Protein AF-A0ABD2PB82-F1 (afdb_monomer_lite)

Organism: NCBI:txid559131

Secondary structure (DSSP, 8-state):
---HHHHHHHHHHHHHTTPEE---S-SEEETTEEE-----EESSTTEEEEEE----SSSBPEEEEEE---GGG-TTT---S-S------HHHHHHHHHHS-----STT--HHHHHHHHHHHIIIIIHHHHHH----HHHH-----PPPPPTT--SGGGG--TTS--

pLDDT: mean 74.0, std 17.29, range [37.12, 95.38]

Sequence (166 aa):
MGSSHYCNKIKNLLNMFEIKQVVEDYTRCTDISSTLFDYVLINYDGITATVHSVRKITAQSVISVVVHGPEWFSPYNVKSKFTELKLLELNNLSRIVSGLKNKRGSEFMDVKFIKSTFGVIGNHLIKSSLEYGIFPDQLKTSIVVPIQKVANSKYSWEYKAHQYFA

Radius of gyration: 21.42 Å; chains: 1; bounding box: 55×44×44 Å

Foldseek 3Di:
DPPCPVVVVVVVVCVVLQKDWADPAFFFDDPVDTHNDDTDIDNDPQKHKDWDPDDDPHRGTDIDIDRDDDPCPDVVNPCPPCVDPDPCDLVNVLVVLVPDDFDPDPPPDTSVVCNVCCVVCVVPAVCCCVVVVDHDPVVVDDPPDDQDDDPPDDDPVVSDDPPDDD

Structure (mmCIF, N/CA/C/O backbone):
data_AF-A0ABD2PB82-F1
#
_entry.id   AF-A0ABD2PB82-F1
#
loop_
_atom_site.group_PDB
_atom_site.id
_atom_site.type_symbol
_atom_site.label_atom_id
_atom_site.label_alt_id
_atom_site.label_comp_id
_atom_site.label_asym_id
_atom_site.label_entity_id
_atom_site.label_seq_id
_atom_site.pdbx_PDB_ins_code
_atom_site.Cartn_x
_atom_site.Cartn_y
_atom_site.Cartn_z
_atom_site.occupancy
_atom_site.B_iso_or_equiv
_atom_site.auth_seq_id
_atom_site.auth_comp_id
_atom_site.auth_asym_id
_atom_site.auth_atom_id
_atom_site.pdbx_PDB_model_num
ATOM 1 N N . MET A 1 1 ? 25.490 -6.295 3.194 1.00 41.62 1 MET A N 1
ATOM 2 C CA . MET A 1 1 ? 24.210 -6.676 3.838 1.00 41.62 1 MET A CA 1
ATOM 3 C C . MET A 1 1 ? 23.747 -5.538 4.745 1.00 41.62 1 MET A C 1
ATOM 5 O O . MET A 1 1 ? 24.252 -5.412 5.846 1.00 41.62 1 MET A O 1
ATOM 9 N N . GLY A 1 2 ? 22.873 -4.645 4.274 1.00 51.06 2 GLY A N 1
ATOM 10 C CA . GLY A 1 2 ? 22.512 -3.414 5.007 1.00 51.06 2 GLY A CA 1
ATOM 11 C C . GLY A 1 2 ? 21.063 -2.978 4.787 1.00 51.06 2 GLY A C 1
ATOM 12 O O . GLY A 1 2 ? 20.778 -1.785 4.706 1.00 51.06 2 GLY A O 1
ATOM 13 N N . SER A 1 3 ? 20.166 -3.942 4.585 1.00 54.28 3 SER A N 1
ATOM 14 C CA . SER A 1 3 ? 18.750 -3.715 4.271 1.00 54.28 3 SER A CA 1
ATOM 15 C C . SER A 1 3 ? 17.803 -4.030 5.432 1.00 54.28 3 SER A C 1
ATOM 17 O O . SER A 1 3 ? 16.609 -3.798 5.295 1.00 54.28 3 SER A O 1
ATOM 19 N N . SER A 1 4 ? 18.275 -4.516 6.587 1.00 66.56 4 SER A N 1
ATOM 20 C CA . SER A 1 4 ? 17.337 -5.064 7.575 1.00 66.56 4 SER A CA 1
ATOM 21 C C . SER A 1 4 ? 16.636 -4.015 8.441 1.00 66.56 4 SER A C 1
ATOM 23 O O . SER A 1 4 ? 15.486 -4.236 8.774 1.00 66.56 4 SER A O 1
ATOM 25 N N . HIS A 1 5 ? 17.222 -2.854 8.767 1.00 79.81 5 HIS A N 1
ATOM 26 C CA . HIS A 1 5 ? 16.601 -1.956 9.764 1.00 79.81 5 HIS A CA 1
ATOM 27 C C . HIS A 1 5 ? 15.220 -1.423 9.353 1.00 79.81 5 HIS A C 1
ATOM 29 O O . HIS A 1 5 ? 14.248 -1.581 10.088 1.00 79.81 5 HIS A O 1
ATOM 35 N N . TYR A 1 6 ? 15.106 -0.819 8.166 1.00 79.44 6 TYR A N 1
ATOM 36 C CA . TYR A 1 6 ? 13.827 -0.279 7.687 1.00 79.44 6 TYR A CA 1
ATOM 37 C C . TYR A 1 6 ? 12.857 -1.381 7.271 1.00 79.44 6 TYR A C 1
ATOM 39 O O . TYR A 1 6 ? 11.676 -1.299 7.599 1.00 79.44 6 TYR A O 1
ATOM 47 N N . CYS A 1 7 ? 13.347 -2.441 6.625 1.00 78.62 7 CYS A N 1
ATOM 48 C CA . CYS A 1 7 ? 12.517 -3.593 6.291 1.00 78.62 7 CYS A CA 1
ATOM 49 C C . CYS A 1 7 ? 11.953 -4.254 7.554 1.00 78.62 7 CYS A C 1
ATOM 51 O O . CYS A 1 7 ? 10.778 -4.593 7.577 1.00 78.62 7 CYS A O 1
ATOM 53 N N . ASN A 1 8 ? 12.742 -4.367 8.624 1.00 83.19 8 ASN A N 1
ATOM 54 C CA . ASN A 1 8 ? 12.286 -4.896 9.906 1.00 83.19 8 ASN A CA 1
ATOM 55 C C . ASN A 1 8 ? 11.294 -3.946 10.572 1.00 83.19 8 ASN A C 1
ATOM 57 O O . ASN A 1 8 ? 10.296 -4.411 11.100 1.00 83.19 8 ASN A O 1
ATOM 61 N N . LYS A 1 9 ? 11.497 -2.624 10.504 1.00 86.25 9 LYS A N 1
ATOM 62 C CA . LYS A 1 9 ? 10.499 -1.659 10.995 1.00 86.25 9 LYS A CA 1
ATOM 63 C C . LYS A 1 9 ? 9.164 -1.789 10.266 1.00 86.25 9 LYS A C 1
ATOM 65 O O . LYS A 1 9 ? 8.133 -1.820 10.925 1.00 86.25 9 LYS A O 1
ATOM 70 N N . ILE A 1 10 ? 9.184 -1.886 8.937 1.00 84.56 10 ILE A N 1
ATOM 71 C CA . ILE A 1 10 ? 7.968 -2.052 8.132 1.00 84.56 10 ILE A CA 1
ATOM 72 C C . ILE A 1 10 ? 7.321 -3.404 8.437 1.00 84.56 10 ILE A C 1
ATOM 74 O O . ILE A 1 10 ? 6.134 -3.437 8.727 1.00 84.56 10 ILE A O 1
ATOM 78 N N . LYS A 1 11 ? 8.088 -4.500 8.477 1.00 85.25 11 LYS A N 1
ATOM 79 C CA . LYS A 1 11 ? 7.580 -5.826 8.866 1.00 85.25 11 LYS A CA 1
ATOM 80 C C . LYS A 1 11 ? 6.955 -5.814 10.260 1.00 85.25 11 LYS A C 1
ATOM 82 O O . LYS A 1 11 ? 5.858 -6.321 10.434 1.00 85.25 11 LYS A O 1
ATOM 87 N N . ASN A 1 12 ? 7.610 -5.188 11.235 1.00 85.88 12 ASN A N 1
ATOM 88 C CA . ASN A 1 12 ? 7.090 -5.071 12.595 1.00 85.88 12 ASN A CA 1
ATOM 89 C C . ASN A 1 12 ? 5.804 -4.240 12.637 1.00 85.88 12 ASN A C 1
ATOM 91 O O . ASN A 1 12 ? 4.883 -4.600 13.359 1.00 85.88 12 ASN A O 1
ATOM 95 N N . LEU A 1 13 ? 5.726 -3.156 11.858 1.00 88.12 13 LEU A N 1
ATOM 96 C CA . LEU A 1 13 ? 4.518 -2.344 11.735 1.00 88.12 13 LEU A CA 1
ATOM 97 C C . LEU A 1 13 ? 3.369 -3.162 11.131 1.00 88.12 13 LEU A C 1
ATOM 99 O O . LEU A 1 13 ? 2.285 -3.184 11.699 1.00 88.12 13 LEU A O 1
ATOM 103 N N . LEU A 1 14 ? 3.619 -3.850 10.013 1.00 90.06 14 LEU A N 1
ATOM 104 C CA . LEU A 1 14 ? 2.633 -4.701 9.347 1.00 90.06 14 LEU A CA 1
ATOM 105 C C . LEU A 1 14 ? 2.134 -5.795 10.298 1.00 90.06 14 LEU A C 1
ATOM 107 O O . LEU A 1 14 ? 0.932 -5.917 10.497 1.00 90.06 14 LEU A O 1
ATOM 111 N N . ASN A 1 15 ? 3.046 -6.481 10.990 1.00 88.69 15 ASN A N 1
ATOM 112 C CA . ASN A 1 15 ? 2.706 -7.497 11.986 1.00 88.69 15 ASN A CA 1
ATOM 113 C C . ASN A 1 15 ? 1.879 -6.930 13.150 1.00 88.69 15 ASN A C 1
ATOM 115 O O . ASN A 1 15 ? 0.918 -7.559 13.574 1.00 88.69 15 ASN A O 1
ATOM 119 N N . MET A 1 16 ? 2.224 -5.741 13.656 1.00 90.44 16 MET A N 1
ATOM 120 C CA . MET A 1 16 ? 1.503 -5.093 14.761 1.00 90.44 16 MET A CA 1
ATOM 121 C C . MET A 1 16 ? 0.045 -4.763 14.406 1.00 90.44 16 MET A C 1
ATOM 123 O O . MET A 1 16 ? -0.795 -4.707 15.298 1.00 90.44 16 MET A O 1
ATOM 127 N N . PHE A 1 17 ? -0.252 -4.536 13.125 1.00 88.75 17 PHE A N 1
ATOM 128 C CA . PHE A 1 17 ? -1.606 -4.283 12.625 1.00 88.75 17 PHE A CA 1
ATOM 129 C C . PHE A 1 17 ? -2.250 -5.512 11.971 1.00 88.75 17 PHE A C 1
ATOM 131 O O . PHE A 1 17 ? -3.279 -5.368 11.314 1.00 88.75 17 PHE A O 1
ATOM 138 N N . GLU A 1 18 ? -1.634 -6.691 12.110 1.00 92.44 18 GLU A N 1
ATOM 139 C CA . GLU A 1 18 ? -2.073 -7.939 11.470 1.00 92.44 18 GLU A CA 1
ATOM 140 C C . GLU A 1 18 ? -2.220 -7.809 9.942 1.00 92.44 18 GLU A C 1
ATOM 142 O O . GLU A 1 18 ? -2.995 -8.517 9.302 1.00 92.44 18 GLU A O 1
ATOM 147 N N . ILE A 1 19 ? -1.446 -6.898 9.340 1.00 93.06 19 ILE A N 1
ATOM 148 C CA . ILE A 1 19 ? -1.415 -6.675 7.901 1.00 93.06 19 ILE A CA 1
ATOM 149 C C . ILE A 1 19 ? -0.463 -7.693 7.273 1.00 93.06 19 ILE A C 1
ATOM 151 O O . ILE A 1 19 ? 0.746 -7.676 7.504 1.00 93.06 19 ILE A O 1
ATOM 155 N N . LYS A 1 20 ? -1.010 -8.558 6.431 1.00 93.81 20 LYS A N 1
ATOM 156 C CA . LYS A 1 20 ? -0.311 -9.573 5.652 1.00 93.81 20 LYS A CA 1
ATOM 157 C C . LYS A 1 20 ? -0.128 -9.084 4.223 1.00 93.81 20 LYS A C 1
ATOM 159 O O . LYS A 1 20 ? -0.976 -8.390 3.667 1.00 93.81 20 LYS A O 1
ATOM 164 N N . GLN A 1 21 ? 0.987 -9.465 3.624 1.00 93.25 21 GLN A N 1
ATOM 165 C CA . GLN A 1 21 ? 1.225 -9.333 2.196 1.00 93.25 21 GLN A CA 1
ATOM 166 C C . GLN A 1 21 ? 0.853 -10.673 1.556 1.00 93.25 21 GLN A C 1
ATOM 168 O O . GLN A 1 21 ? 1.290 -11.698 2.066 1.00 93.25 21 GLN A O 1
ATOM 173 N N . VAL A 1 22 ? 0.023 -10.675 0.508 1.00 94.88 22 VAL A N 1
ATOM 174 C CA . VAL A 1 22 ? -0.503 -11.926 -0.091 1.00 94.88 22 VAL A CA 1
ATOM 175 C C . VAL A 1 22 ? -0.045 -12.209 -1.517 1.00 94.88 22 VAL A C 1
ATOM 177 O O . VAL A 1 22 ? -0.506 -13.164 -2.131 1.00 94.88 22 VAL A O 1
ATOM 180 N N . VAL A 1 23 ? 0.845 -11.386 -2.067 1.00 94.88 23 VAL A N 1
ATOM 181 C CA . VAL A 1 23 ? 1.385 -11.594 -3.415 1.00 94.88 23 VAL A CA 1
ATOM 182 C C . VAL A 1 23 ? 2.771 -12.206 -3.300 1.00 94.88 23 VAL A C 1
ATOM 184 O O . VAL A 1 23 ? 3.752 -11.501 -3.083 1.00 94.88 23 VAL A O 1
ATOM 187 N N . GLU A 1 24 ? 2.858 -13.518 -3.444 1.00 93.88 24 GLU A N 1
ATOM 188 C CA . GLU A 1 24 ? 4.127 -14.233 -3.267 1.00 93.88 24 GLU A CA 1
ATOM 189 C C . GLU A 1 24 ? 4.948 -14.319 -4.567 1.00 93.88 24 GLU A C 1
ATOM 191 O O . GLU A 1 24 ? 6.166 -14.489 -4.522 1.00 93.88 24 GLU A O 1
ATOM 196 N N . ASP A 1 25 ? 4.300 -14.115 -5.717 1.00 95.19 25 ASP A N 1
ATOM 197 C CA . ASP A 1 25 ? 4.913 -14.206 -7.044 1.00 95.19 25 ASP A CA 1
ATOM 198 C C . ASP A 1 25 ? 5.471 -12.873 -7.560 1.00 95.19 25 ASP A C 1
ATOM 200 O O . ASP A 1 25 ? 5.029 -11.783 -7.195 1.00 95.19 25 ASP A O 1
ATOM 204 N N . TYR A 1 26 ? 6.416 -12.948 -8.500 1.00 94.94 26 TYR A N 1
ATOM 205 C CA . TYR A 1 26 ? 6.976 -11.765 -9.147 1.00 94.94 26 TYR A CA 1
ATOM 206 C C . TYR A 1 26 ? 5.932 -11.004 -9.971 1.00 94.94 26 TYR A C 1
ATOM 208 O O . TYR A 1 26 ? 5.341 -11.518 -10.923 1.00 94.94 26 TYR A O 1
ATOM 216 N N . THR A 1 27 ? 5.757 -9.727 -9.646 1.00 93.50 27 THR A N 1
ATOM 217 C CA . THR A 1 27 ? 4.794 -8.852 -10.325 1.00 93.50 27 THR A CA 1
ATOM 218 C C . THR A 1 27 ? 5.431 -8.015 -11.421 1.00 93.50 27 THR A C 1
ATOM 220 O O . THR A 1 27 ? 4.722 -7.468 -12.260 1.00 93.50 27 THR A O 1
ATOM 223 N N . ARG A 1 28 ? 6.765 -7.932 -11.450 1.00 89.75 28 ARG A N 1
ATOM 224 C CA . ARG A 1 28 ? 7.516 -7.308 -12.532 1.00 89.75 28 ARG A CA 1
ATOM 225 C C . ARG A 1 28 ? 8.523 -8.289 -13.113 1.00 89.75 28 ARG A C 1
ATOM 227 O O . ARG A 1 28 ? 9.503 -8.624 -12.452 1.00 89.75 28 ARG A O 1
ATOM 234 N N . CYS A 1 29 ? 8.315 -8.689 -14.360 1.00 88.38 29 CYS A N 1
ATOM 235 C CA . CYS A 1 29 ? 9.176 -9.619 -15.078 1.00 88.38 29 CYS A CA 1
ATOM 236 C C . CYS A 1 29 ? 9.734 -8.953 -16.338 1.00 88.38 29 CYS A C 1
ATOM 238 O O . CYS A 1 29 ? 9.015 -8.330 -17.113 1.00 88.38 29 CYS A O 1
ATOM 240 N N . THR A 1 30 ? 11.040 -9.080 -16.519 1.00 86.88 30 THR A N 1
ATOM 241 C CA . THR A 1 30 ? 11.793 -8.707 -17.722 1.00 86.88 30 THR A CA 1
ATOM 242 C C . THR A 1 30 ? 12.452 -9.966 -18.273 1.00 86.88 30 THR A C 1
ATOM 244 O O . THR A 1 30 ? 12.496 -10.980 -17.579 1.00 86.88 30 THR A O 1
ATOM 247 N N . ASP A 1 31 ? 13.050 -9.886 -19.457 1.00 85.81 31 ASP A N 1
ATOM 248 C CA . ASP A 1 31 ? 13.719 -11.038 -20.078 1.00 85.81 31 ASP A CA 1
ATOM 249 C C . ASP A 1 31 ? 14.900 -11.586 -19.254 1.00 85.81 31 ASP A C 1
ATOM 251 O O . ASP A 1 31 ? 15.302 -12.732 -19.433 1.00 85.81 31 ASP A O 1
ATOM 255 N N . ILE A 1 32 ? 15.455 -10.782 -18.338 1.00 91.88 32 ILE A N 1
ATOM 256 C CA . ILE A 1 32 ? 16.661 -11.121 -17.562 1.00 91.88 32 ILE A CA 1
ATOM 257 C C . ILE A 1 32 ? 16.448 -11.140 -16.046 1.00 91.88 32 ILE A C 1
ATOM 259 O O . ILE A 1 32 ? 17.356 -11.500 -15.299 1.00 91.88 32 ILE A O 1
ATOM 263 N N . SER A 1 33 ? 15.294 -10.687 -15.558 1.00 92.81 33 SER A N 1
ATOM 264 C CA . SER A 1 33 ? 15.057 -10.555 -14.121 1.00 92.81 33 SER A CA 1
ATOM 265 C C . SER A 1 33 ? 13.579 -10.561 -13.774 1.00 92.81 33 SER A C 1
ATOM 267 O O . SER A 1 33 ? 12.726 -10.179 -14.578 1.00 92.81 33 SER A O 1
ATOM 269 N N . SER A 1 34 ? 13.276 -10.952 -12.543 1.00 91.06 34 SER A N 1
ATOM 270 C CA . SER A 1 34 ? 11.929 -10.908 -11.988 1.00 91.06 34 SER A CA 1
ATOM 271 C C . SER A 1 34 ? 11.992 -10.337 -10.575 1.00 91.06 34 SER A C 1
ATOM 273 O O . SER A 1 34 ? 12.887 -10.667 -9.800 1.00 91.06 34 SER A O 1
ATOM 275 N N . THR A 1 35 ? 11.092 -9.406 -10.266 1.00 92.62 35 THR A N 1
ATOM 276 C CA . THR A 1 35 ? 11.045 -8.690 -8.988 1.00 92.62 35 THR A CA 1
ATOM 277 C C . THR A 1 35 ? 9.604 -8.606 -8.497 1.00 92.62 35 THR A C 1
ATOM 279 O O . THR A 1 35 ? 8.688 -8.325 -9.269 1.00 92.62 35 THR A O 1
ATOM 282 N N . LEU A 1 36 ? 9.402 -8.810 -7.196 1.00 90.25 36 LEU A N 1
ATOM 283 C CA . LEU A 1 36 ? 8.145 -8.501 -6.520 1.00 90.25 36 LEU A CA 1
ATOM 284 C C . LEU A 1 36 ? 8.130 -6.999 -6.221 1.00 90.25 36 LEU A C 1
ATOM 286 O O . LEU A 1 36 ? 8.899 -6.524 -5.383 1.00 90.25 36 LEU A O 1
ATOM 290 N N . PHE A 1 37 ? 7.308 -6.251 -6.951 1.00 90.38 37 PHE A N 1
ATOM 291 C CA . PHE A 1 37 ? 7.249 -4.792 -6.834 1.00 90.38 37 PHE A CA 1
ATOM 292 C C . PHE A 1 37 ? 5.889 -4.301 -6.340 1.00 90.38 37 PHE A C 1
ATOM 294 O O . PHE A 1 37 ? 5.813 -3.316 -5.607 1.00 90.38 37 PHE A O 1
ATOM 301 N N . ASP A 1 38 ? 4.830 -5.012 -6.711 1.00 88.94 38 ASP A N 1
ATOM 302 C CA . ASP A 1 38 ? 3.456 -4.674 -6.389 1.00 88.94 38 ASP A CA 1
ATOM 303 C C . ASP A 1 38 ? 3.011 -5.510 -5.191 1.00 88.94 38 ASP A C 1
ATOM 305 O O . ASP A 1 38 ? 3.163 -6.732 -5.152 1.00 88.94 38 ASP A O 1
ATOM 309 N N . TYR A 1 39 ? 2.478 -4.831 -4.184 1.00 91.50 39 TYR A N 1
ATOM 310 C CA . TYR A 1 39 ? 2.084 -5.436 -2.923 1.00 91.50 39 TYR A CA 1
ATOM 311 C C . TYR A 1 39 ? 0.570 -5.363 -2.779 1.00 91.50 39 TYR A C 1
ATOM 313 O O . TYR A 1 39 ? -0.021 -4.300 -2.959 1.00 91.50 39 TYR A O 1
ATOM 321 N N . VAL A 1 40 ? -0.049 -6.472 -2.381 1.00 92.56 40 VAL A N 1
ATOM 322 C CA . VAL A 1 40 ? -1.421 -6.470 -1.865 1.00 92.56 40 VAL A CA 1
ATOM 323 C C . VAL A 1 40 ? -1.326 -6.711 -0.369 1.00 92.56 40 VAL A C 1
ATOM 325 O O . VAL A 1 40 ? -0.863 -7.766 0.065 1.00 92.56 40 VAL A O 1
ATOM 328 N N . LEU A 1 41 ? -1.701 -5.690 0.398 1.00 94.69 41 LEU A N 1
ATOM 329 C CA . LEU A 1 41 ? -1.679 -5.693 1.854 1.00 94.69 41 LEU A CA 1
ATOM 330 C C . LEU A 1 41 ? -3.105 -5.858 2.374 1.00 94.69 41 LEU A C 1
ATOM 332 O O . LEU A 1 41 ? -3.992 -5.099 1.989 1.00 94.69 41 LEU A O 1
ATOM 336 N N . ILE A 1 42 ? -3.317 -6.834 3.247 1.00 92.88 42 ILE A N 1
ATOM 337 C CA . ILE A 1 42 ? -4.631 -7.191 3.782 1.00 92.88 42 ILE A CA 1
ATOM 338 C C . ILE A 1 42 ? -4.548 -7.379 5.287 1.00 92.88 42 ILE A C 1
ATOM 340 O O . ILE A 1 42 ? -3.534 -7.831 5.789 1.00 92.88 42 ILE A O 1
ATOM 344 N N . ASN A 1 43 ? -5.618 -7.098 6.010 1.00 90.88 43 ASN A N 1
ATOM 345 C CA . ASN A 1 43 ? -5.744 -7.400 7.439 1.00 90.88 43 ASN A CA 1
ATOM 346 C C . ASN A 1 43 ? -6.969 -8.284 7.718 1.00 90.88 43 ASN A C 1
ATOM 348 O O . ASN A 1 43 ? -7.582 -8.198 8.777 1.00 90.88 43 ASN A O 1
ATOM 352 N N . TYR A 1 44 ? -7.364 -9.081 6.727 1.00 86.94 44 TYR A N 1
ATOM 353 C CA . TYR A 1 44 ? -8.538 -9.940 6.773 1.00 86.94 44 TYR A CA 1
ATOM 354 C C . TYR A 1 44 ? -8.186 -11.306 6.192 1.00 86.94 44 TYR A C 1
ATOM 356 O O . TYR A 1 44 ? -7.548 -11.389 5.143 1.00 86.94 44 TYR A O 1
ATOM 364 N N . ASP A 1 45 ? -8.588 -12.369 6.879 1.00 86.56 45 ASP A N 1
ATOM 365 C CA . ASP A 1 45 ? -8.373 -13.736 6.412 1.00 86.56 45 ASP A CA 1
ATOM 366 C C . ASP A 1 45 ? -9.330 -14.095 5.269 1.00 86.56 45 ASP A C 1
ATOM 368 O O . ASP A 1 45 ? -10.366 -13.470 5.083 1.00 86.56 45 ASP A O 1
ATOM 372 N N . GLY A 1 46 ? -8.978 -15.101 4.468 1.00 86.50 46 GLY A N 1
ATOM 373 C CA . GLY A 1 46 ? -9.798 -15.513 3.326 1.00 86.50 46 GLY A CA 1
ATOM 374 C C . GLY A 1 46 ? -9.568 -14.690 2.057 1.00 86.50 46 GLY A C 1
ATOM 375 O O . GLY A 1 46 ? -10.212 -14.945 1.052 1.00 86.50 46 GLY A O 1
ATOM 376 N N . ILE A 1 47 ? -8.624 -13.750 2.026 1.00 89.06 47 ILE A N 1
ATOM 377 C CA . ILE A 1 47 ? -8.218 -13.111 0.766 1.00 89.06 47 ILE A CA 1
ATOM 378 C C . ILE A 1 47 ? -7.052 -13.886 0.155 1.00 89.06 47 ILE A C 1
ATOM 380 O O . ILE A 1 47 ? -6.055 -14.163 0.815 1.00 89.06 47 ILE A O 1
ATOM 384 N N . THR A 1 48 ? -7.171 -14.196 -1.131 1.00 91.88 48 THR A N 1
ATOM 385 C CA . THR A 1 48 ? -6.109 -14.794 -1.946 1.00 91.88 48 THR A CA 1
ATOM 386 C C . THR A 1 48 ? -5.765 -13.853 -3.089 1.00 91.88 48 THR A C 1
ATOM 388 O O . THR A 1 48 ? -6.651 -13.198 -3.640 1.00 91.88 48 THR A O 1
ATOM 391 N N . ALA A 1 49 ? -4.487 -13.763 -3.444 1.00 94.44 49 ALA A N 1
ATOM 392 C CA . ALA A 1 49 ? -4.046 -13.029 -4.619 1.00 94.44 49 ALA A CA 1
ATOM 393 C C . ALA A 1 49 ? -3.357 -13.985 -5.594 1.00 94.44 49 ALA A C 1
ATOM 395 O O . ALA A 1 49 ? -2.645 -14.899 -5.188 1.00 94.44 49 ALA A O 1
ATOM 396 N N . THR A 1 50 ? -3.579 -13.780 -6.886 1.00 95.38 50 THR A N 1
ATOM 397 C CA . THR A 1 50 ? -2.979 -14.580 -7.953 1.00 95.38 50 THR A CA 1
ATOM 398 C C . THR A 1 50 ? -2.351 -13.657 -8.977 1.00 95.38 50 THR A C 1
ATOM 400 O O . THR A 1 50 ? -2.990 -12.721 -9.462 1.00 95.38 50 THR A O 1
ATOM 403 N N . VAL A 1 51 ? -1.092 -13.924 -9.313 1.00 95.00 51 VAL A N 1
ATOM 404 C CA . VAL A 1 51 ? -0.362 -13.173 -10.329 1.00 95.00 51 VAL A CA 1
ATOM 405 C C . VAL A 1 51 ? -0.512 -13.878 -11.671 1.00 95.00 51 VAL A C 1
ATOM 407 O O . VAL A 1 51 ? -0.138 -15.033 -11.842 1.00 95.00 51 VAL A O 1
ATOM 410 N N . HIS A 1 52 ? -1.069 -13.173 -12.649 1.00 91.81 52 HIS A N 1
ATOM 411 C CA . HIS A 1 52 ? -1.307 -13.693 -13.986 1.00 91.81 52 HIS A CA 1
ATOM 412 C C . HIS A 1 52 ? -0.187 -13.283 -14.939 1.00 91.81 52 HIS A C 1
ATOM 414 O O . HIS A 1 52 ? -0.037 -12.107 -15.299 1.00 91.81 52 HIS A O 1
ATOM 420 N N . SER A 1 53 ? 0.540 -14.292 -15.409 1.00 81.06 53 SER A N 1
ATOM 421 C CA . SER A 1 53 ? 1.541 -14.229 -16.471 1.00 81.06 53 SER A CA 1
ATOM 422 C C . SER A 1 53 ? 0.881 -14.302 -17.854 1.00 81.06 53 SER A C 1
ATOM 424 O O . SER A 1 53 ? 1.104 -15.214 -18.645 1.00 81.06 53 SER A O 1
ATOM 426 N N . VAL A 1 54 ? 0.019 -13.333 -18.163 1.00 83.12 54 VAL A N 1
ATOM 427 C CA . VAL A 1 54 ? -0.505 -13.188 -19.532 1.00 83.12 54 VAL A CA 1
ATOM 428 C C . VAL A 1 54 ? 0.540 -12.509 -20.423 1.00 83.12 54 VAL A C 1
ATOM 430 O O . VAL A 1 54 ? 1.327 -11.694 -19.941 1.00 83.12 54 VAL A O 1
ATOM 433 N N . ARG A 1 55 ? 0.565 -12.837 -21.724 1.00 72.88 55 ARG A N 1
ATOM 434 C CA . ARG A 1 55 ? 1.439 -12.153 -22.695 1.00 72.88 55 ARG A CA 1
ATOM 435 C C . ARG A 1 55 ? 1.044 -10.681 -22.768 1.00 72.88 55 ARG A C 1
ATOM 437 O O . ARG A 1 55 ? -0.103 -10.367 -23.078 1.00 72.88 55 ARG A O 1
ATOM 444 N N . LYS A 1 56 ? 1.989 -9.788 -22.485 1.00 74.06 56 LYS A N 1
ATOM 445 C CA . LYS A 1 56 ? 1.766 -8.341 -22.469 1.00 74.06 56 LYS A CA 1
ATOM 446 C C . LYS A 1 56 ? 2.923 -7.605 -23.106 1.00 74.06 56 LYS A C 1
ATOM 448 O O . LYS A 1 56 ? 4.035 -8.111 -23.183 1.00 74.06 56 LYS A O 1
ATOM 453 N N . ILE A 1 57 ? 2.631 -6.370 -23.489 1.00 76.00 57 ILE A N 1
ATOM 454 C CA . ILE A 1 57 ? 3.624 -5.385 -23.920 1.00 76.00 57 ILE A CA 1
ATOM 455 C C . ILE A 1 57 ? 4.378 -4.816 -22.699 1.00 76.00 57 ILE A C 1
ATOM 457 O O . ILE A 1 57 ? 5.490 -4.317 -22.832 1.00 76.00 57 ILE A O 1
ATOM 461 N N . THR A 1 58 ? 3.797 -4.896 -21.495 1.00 79.81 58 THR A N 1
ATOM 462 C CA . THR A 1 58 ? 4.384 -4.356 -20.261 1.00 79.81 58 THR A CA 1
ATOM 463 C C . THR A 1 58 ? 5.074 -5.432 -19.426 1.00 79.81 58 THR A C 1
ATOM 465 O O . THR A 1 58 ? 4.630 -6.575 -19.362 1.00 79.81 58 THR A O 1
ATOM 468 N N . ALA A 1 59 ? 6.120 -5.028 -18.700 1.00 83.31 59 ALA A N 1
ATOM 469 C CA . ALA A 1 59 ? 6.831 -5.872 -17.737 1.00 83.31 59 ALA A CA 1
ATOM 470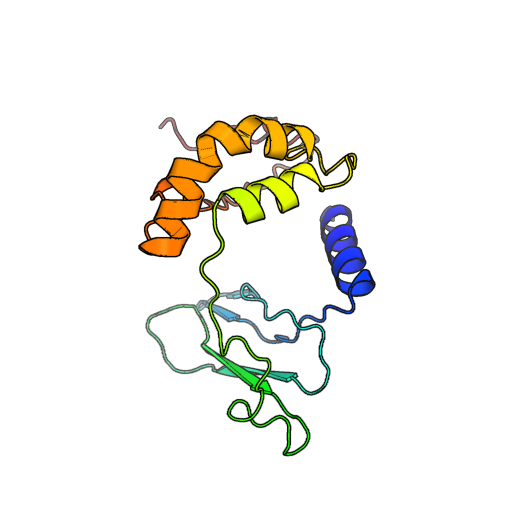 C C . ALA A 1 59 ? 6.025 -6.167 -16.453 1.00 83.31 59 ALA A C 1
ATOM 472 O O . ALA A 1 59 ? 6.546 -6.816 -15.554 1.00 83.31 59 ALA A O 1
ATOM 473 N N . GLN A 1 60 ? 4.796 -5.654 -16.317 1.00 83.56 60 GLN A N 1
ATOM 474 C CA . GLN A 1 60 ? 3.976 -5.781 -15.108 1.00 83.56 60 GLN A CA 1
ATOM 475 C C . GLN A 1 60 ? 2.919 -6.879 -15.260 1.00 83.56 6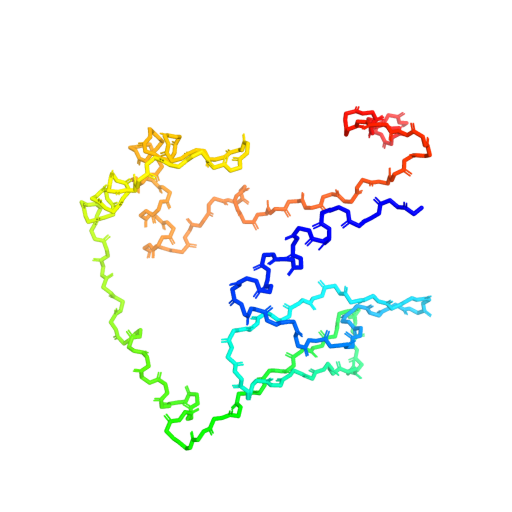0 GLN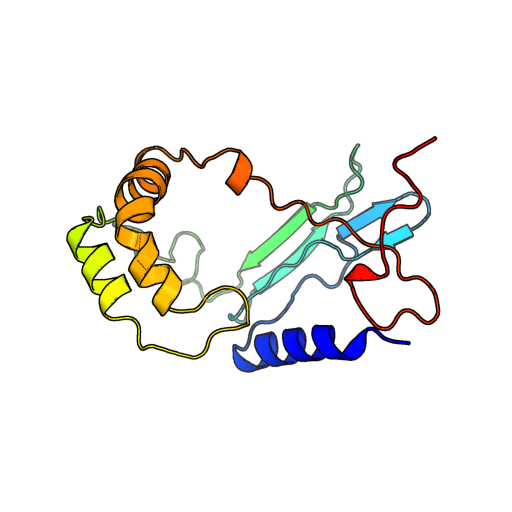 A C 1
ATOM 477 O O . GLN A 1 60 ? 2.150 -6.904 -16.224 1.00 83.56 60 GLN A O 1
ATOM 482 N N . SER A 1 61 ? 2.827 -7.763 -14.273 1.00 88.75 61 SER A N 1
ATOM 483 C CA . SER A 1 61 ? 1.824 -8.824 -14.169 1.00 88.75 61 SER A CA 1
ATOM 484 C C . SER A 1 61 ? 0.468 -8.276 -13.701 1.00 88.75 61 SER A C 1
ATOM 486 O O . SER A 1 61 ? 0.376 -7.185 -13.150 1.00 88.75 61 SER A O 1
ATOM 488 N N . VAL A 1 62 ? -0.625 -8.988 -14.010 1.00 90.44 62 VAL A N 1
ATOM 489 C CA . VAL A 1 62 ? -1.971 -8.613 -13.530 1.00 90.44 62 VAL A CA 1
ATOM 490 C C . VAL A 1 62 ? -2.157 -9.372 -12.232 1.00 90.44 62 VAL A C 1
ATOM 492 O O . VAL A 1 62 ? -1.855 -10.560 -12.192 1.00 90.44 62 VAL A O 1
ATOM 495 N N . ILE A 1 63 ? -2.652 -8.707 -11.198 1.00 92.94 63 ILE A N 1
ATOM 496 C CA . ILE A 1 63 ? -2.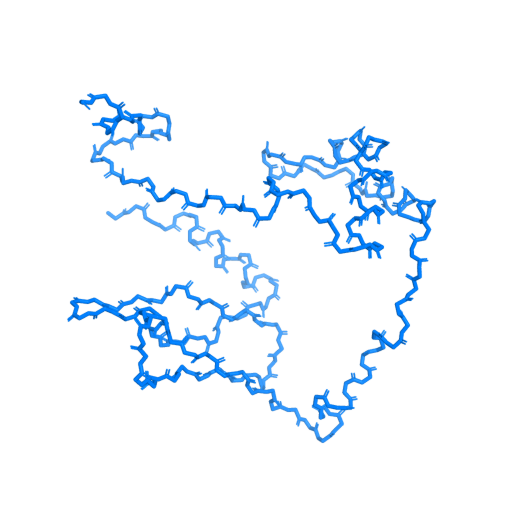926 -9.341 -9.913 1.00 92.94 63 ILE A CA 1
ATOM 497 C C . ILE A 1 63 ? -4.438 -9.425 -9.762 1.00 92.94 63 ILE A C 1
ATOM 499 O O . ILE A 1 63 ? -5.111 -8.397 -9.727 1.00 92.94 63 ILE A O 1
ATOM 503 N N . SER A 1 64 ? -4.964 -10.642 -9.683 1.00 92.06 64 SER A N 1
ATOM 504 C CA . SER A 1 64 ? -6.353 -10.870 -9.292 1.00 92.06 64 SER A CA 1
ATOM 505 C C . SER A 1 64 ? -6.407 -11.090 -7.794 1.00 92.06 64 SER A C 1
ATOM 507 O O . SER A 1 64 ? -5.612 -11.853 -7.253 1.00 92.06 64 SER A O 1
ATOM 509 N N . VAL A 1 65 ? -7.349 -10.435 -7.125 1.00 91.00 65 VAL A N 1
ATOM 510 C CA . VAL A 1 65 ? -7.574 -10.589 -5.687 1.00 91.00 65 VAL A CA 1
ATOM 511 C C . VAL A 1 65 ? -8.963 -11.175 -5.493 1.00 91.00 65 VAL A C 1
ATOM 513 O O . VAL A 1 65 ? -9.954 -10.582 -5.916 1.00 91.00 65 VAL A O 1
ATOM 516 N N . VAL A 1 66 ? -9.029 -12.349 -4.875 1.00 89.12 66 VAL A N 1
ATOM 517 C CA . VAL A 1 66 ? -10.272 -13.062 -4.581 1.00 89.12 66 VAL A CA 1
ATOM 518 C C . VAL A 1 66 ? -10.495 -13.044 -3.079 1.00 89.12 66 VAL A C 1
ATOM 520 O O . VAL A 1 66 ? -9.638 -13.481 -2.313 1.00 89.12 66 VAL A O 1
ATOM 523 N N . VAL A 1 67 ? -11.654 -12.541 -2.668 1.00 86.50 67 VAL A N 1
ATOM 524 C CA . VAL A 1 67 ? -12.094 -12.518 -1.273 1.00 86.50 67 VAL A CA 1
ATOM 525 C C . VAL A 1 67 ? -13.015 -13.714 -1.049 1.00 86.50 67 VAL A C 1
ATOM 527 O O . VAL A 1 67 ? -14.148 -13.728 -1.524 1.00 86.50 67 VAL A O 1
ATOM 530 N N . HIS A 1 68 ? -12.520 -14.723 -0.342 1.00 83.31 68 HIS A N 1
ATOM 531 C CA . HIS A 1 68 ? -13.289 -15.859 0.152 1.00 83.31 68 HIS A CA 1
ATOM 532 C C . HIS A 1 68 ? -13.866 -15.479 1.507 1.00 83.31 68 HIS A C 1
ATOM 534 O O . HIS A 1 68 ? -13.161 -15.428 2.511 1.00 83.31 68 HIS A O 1
ATOM 540 N N . GLY A 1 69 ? -15.159 -15.199 1.538 1.00 70.94 69 GLY A N 1
ATOM 541 C CA . GLY A 1 69 ? -15.890 -15.084 2.786 1.00 70.94 69 GLY A CA 1
ATOM 542 C C . GLY A 1 69 ? -17.140 -15.959 2.759 1.00 70.94 69 GLY A C 1
ATOM 543 O O . GLY A 1 69 ? -17.539 -16.438 1.696 1.00 70.94 69 GLY A O 1
ATOM 544 N N . PRO A 1 70 ? -17.759 -16.197 3.924 1.00 64.62 70 PRO A N 1
ATOM 545 C CA . PRO A 1 70 ? -19.088 -16.811 4.000 1.00 64.62 70 PRO A CA 1
ATOM 546 C C . PRO A 1 70 ? -20.080 -16.058 3.095 1.00 64.62 70 PRO A C 1
ATOM 548 O O . PRO A 1 70 ? -19.866 -14.887 2.822 1.00 64.62 70 PRO A O 1
ATOM 551 N N . GLU A 1 71 ? -21.174 -16.674 2.637 1.00 60.09 71 GLU A N 1
ATOM 552 C CA . GLU A 1 71 ? -22.086 -16.095 1.620 1.00 60.09 71 GLU A CA 1
ATOM 553 C C . GLU A 1 71 ? -22.620 -14.673 1.933 1.00 60.09 71 GLU A C 1
ATOM 555 O O . GLU A 1 71 ? -22.976 -13.918 1.023 1.00 60.09 71 GLU A O 1
ATOM 560 N N . TRP A 1 72 ? -22.617 -14.246 3.203 1.00 59.00 72 TRP A N 1
ATOM 561 C CA . TRP A 1 72 ? -22.926 -12.864 3.609 1.00 59.00 72 TRP A CA 1
ATOM 562 C C . TRP A 1 72 ? -21.835 -11.836 3.243 1.00 59.00 72 TRP A C 1
ATOM 564 O O . TRP A 1 72 ? -22.078 -10.633 3.280 1.00 59.00 72 TRP A O 1
ATOM 574 N N . PHE A 1 73 ? -20.660 -12.312 2.844 1.00 50.47 73 PHE A N 1
ATOM 575 C CA . PHE A 1 73 ? -19.478 -11.595 2.373 1.00 50.47 73 PHE A CA 1
ATOM 576 C C . PHE A 1 73 ? -19.323 -11.685 0.850 1.00 50.47 73 PHE A C 1
ATOM 578 O O . PHE A 1 73 ? -18.214 -11.602 0.323 1.00 50.47 73 PHE A O 1
ATOM 585 N N . SER A 1 74 ? -20.420 -11.843 0.101 1.00 50.97 74 SER A N 1
ATOM 586 C CA . SER A 1 74 ? -20.351 -11.514 -1.323 1.00 50.97 74 SER A CA 1
ATOM 587 C C . SER A 1 74 ? -19.758 -10.097 -1.445 1.00 50.97 74 SER A C 1
ATOM 589 O O . SER A 1 74 ? -20.169 -9.211 -0.692 1.00 50.97 74 SER A O 1
ATOM 591 N N . PRO A 1 75 ? -18.812 -9.823 -2.358 1.00 49.75 75 PRO A N 1
ATOM 592 C CA . PRO A 1 75 ? -18.362 -8.454 -2.615 1.00 49.75 75 PRO A CA 1
ATOM 593 C C . PRO A 1 75 ? -19.526 -7.535 -3.043 1.00 49.75 75 PRO A C 1
ATOM 595 O O . PRO A 1 75 ? -19.395 -6.317 -2.993 1.00 49.75 75 PRO A O 1
ATOM 598 N N . TYR A 1 76 ? -20.692 -8.113 -3.372 1.00 48.97 76 TYR A N 1
ATOM 599 C CA . TYR A 1 76 ? -21.971 -7.422 -3.563 1.00 48.97 76 TYR A CA 1
ATOM 600 C C . TYR A 1 76 ? -22.856 -7.324 -2.296 1.00 48.97 76 TYR A C 1
ATOM 602 O O . TYR A 1 76 ? -23.821 -6.566 -2.296 1.00 48.97 76 TYR A O 1
ATOM 610 N N . ASN A 1 77 ? -22.547 -8.052 -1.215 1.00 42.88 77 ASN A N 1
ATOM 611 C CA . ASN A 1 77 ? -23.211 -7.987 0.099 1.00 42.88 77 ASN A CA 1
ATOM 612 C C . ASN A 1 77 ? -22.345 -7.442 1.240 1.00 42.88 77 ASN A C 1
ATOM 614 O O . ASN A 1 77 ? -22.863 -7.292 2.350 1.00 42.88 77 ASN A O 1
ATOM 618 N N . VAL A 1 78 ? -21.102 -7.011 0.992 1.00 45.81 78 VAL A N 1
ATOM 619 C CA . VAL A 1 78 ? -20.456 -6.034 1.877 1.00 45.81 78 VAL A CA 1
ATOM 620 C C . VAL A 1 78 ? -21.185 -4.697 1.701 1.00 45.81 78 VAL A C 1
ATOM 622 O O . VAL A 1 78 ? -20.675 -3.727 1.156 1.00 45.81 78 VAL A O 1
ATOM 625 N N . LYS A 1 79 ? -22.390 -4.613 2.272 1.00 47.03 79 LYS A N 1
ATOM 626 C CA . LYS A 1 79 ? -22.910 -3.390 2.874 1.00 47.03 79 LYS A CA 1
ATOM 627 C C . LYS A 1 79 ? -22.066 -3.070 4.115 1.00 47.03 79 LYS A C 1
ATOM 629 O O . LYS A 1 79 ? -22.618 -2.786 5.176 1.00 47.03 79 LYS A O 1
ATOM 634 N N . SER A 1 80 ? -20.732 -3.048 4.016 1.00 43.41 80 SER A N 1
ATOM 635 C CA . SER A 1 80 ? -20.062 -1.995 4.762 1.00 43.41 80 SER A CA 1
ATOM 636 C C . SER A 1 80 ? -20.580 -0.743 4.070 1.00 43.41 80 SER A C 1
ATOM 638 O O . SER A 1 80 ? -20.413 -0.537 2.868 1.00 43.41 80 SER A O 1
ATOM 640 N N . LYS A 1 81 ? -21.447 -0.027 4.779 1.00 46.75 81 LYS A N 1
ATOM 641 C CA . LYS A 1 81 ? -22.094 1.159 4.253 1.00 46.75 81 LYS A CA 1
ATOM 642 C C . LYS A 1 81 ? -21.021 2.236 4.036 1.00 46.75 81 LYS A C 1
ATOM 644 O O . LYS A 1 81 ? -20.944 3.184 4.799 1.00 46.75 81 LYS A O 1
ATOM 649 N N . PHE A 1 82 ? -20.286 2.158 2.932 1.00 45.09 82 PHE A N 1
ATOM 650 C CA . PHE A 1 82 ? -20.018 3.343 2.123 1.00 45.09 82 PHE A CA 1
ATOM 651 C C . PHE A 1 82 ? -21.265 3.695 1.286 1.00 45.09 82 PHE A C 1
ATOM 653 O O . PHE A 1 82 ? -21.169 4.381 0.279 1.00 45.09 82 PHE A O 1
ATOM 660 N N . THR A 1 83 ? -22.461 3.226 1.678 1.00 43.28 83 THR A N 1
ATOM 661 C CA . THR A 1 83 ? -23.726 3.543 0.998 1.00 43.28 83 THR A CA 1
ATOM 662 C C . THR A 1 83 ? -24.099 5.013 1.133 1.00 43.28 83 THR A C 1
ATOM 664 O O . THR A 1 83 ? -24.943 5.488 0.388 1.00 43.28 83 THR A O 1
ATOM 667 N N . GLU A 1 84 ? -23.500 5.728 2.087 1.00 49.62 84 GLU A N 1
ATOM 668 C CA . GLU A 1 84 ? -23.656 7.169 2.226 1.00 49.62 84 GLU A CA 1
ATOM 669 C C . GLU A 1 84 ? -22.279 7.818 2.262 1.00 49.62 84 GLU A C 1
ATOM 671 O O . GLU A 1 84 ? -21.635 7.914 3.309 1.00 49.62 84 GLU A O 1
ATOM 676 N N . LEU A 1 85 ? -21.843 8.303 1.102 1.00 50.56 85 LEU A N 1
ATOM 677 C CA . LEU A 1 85 ? -20.870 9.381 1.057 1.00 50.56 85 LEU A CA 1
ATOM 678 C C . LEU A 1 85 ? -21.535 10.601 1.692 1.00 50.56 85 LEU A C 1
ATOM 680 O O . LEU A 1 85 ? -22.315 11.311 1.061 1.00 50.56 85 LEU A O 1
ATOM 684 N N . LYS A 1 86 ? -21.282 10.807 2.983 1.00 65.06 86 LYS A N 1
ATOM 685 C CA . LYS A 1 86 ? -21.711 12.029 3.652 1.00 65.06 86 LYS A CA 1
ATOM 686 C C . LYS A 1 86 ? -20.772 13.139 3.236 1.00 65.06 86 LYS A C 1
ATOM 688 O O . LYS A 1 86 ? -19.557 13.007 3.384 1.00 65.06 86 LYS A O 1
ATOM 693 N N . LEU A 1 87 ? -21.349 14.233 2.748 1.00 68.25 87 LEU A N 1
ATOM 694 C CA . LEU A 1 87 ? -20.607 15.462 2.536 1.00 68.25 87 LEU A CA 1
ATOM 695 C C . LEU A 1 87 ? -19.982 15.861 3.878 1.00 68.25 87 LEU A C 1
ATOM 697 O O . LEU A 1 87 ? -20.682 16.204 4.834 1.00 68.25 87 LEU A O 1
ATOM 701 N N . LEU A 1 88 ? -18.660 15.740 3.978 1.00 75.62 88 LEU A N 1
ATOM 702 C CA . LEU A 1 88 ? -17.949 16.135 5.179 1.00 75.62 88 LEU A CA 1
ATOM 703 C C . LEU A 1 88 ? -17.783 17.649 5.139 1.00 75.62 88 LEU A C 1
ATOM 705 O O . LEU A 1 88 ? -16.912 18.175 4.449 1.00 75.62 88 LEU A O 1
ATOM 709 N N . GLU A 1 89 ? -18.631 18.351 5.883 1.00 84.25 89 GLU A N 1
ATOM 710 C CA . GLU A 1 89 ? -18.489 19.794 6.033 1.00 84.25 89 GLU A CA 1
ATOM 711 C C . GLU A 1 89 ? -17.114 20.152 6.604 1.00 84.25 89 GLU A C 1
ATOM 713 O O . GLU A 1 89 ? -16.586 19.478 7.497 1.00 84.25 89 GLU A O 1
ATOM 718 N N . LEU A 1 90 ? -16.560 21.270 6.138 1.00 81.75 90 LEU A N 1
ATOM 719 C CA . LEU A 1 90 ? -15.255 21.765 6.574 1.00 81.75 90 LEU A CA 1
ATOM 720 C C . LEU A 1 90 ? -15.166 21.911 8.102 1.00 81.75 90 LEU A C 1
ATOM 722 O O . LEU A 1 90 ? -14.126 21.624 8.692 1.00 81.75 90 LEU A O 1
ATOM 726 N N . ASN A 1 91 ? -16.267 22.293 8.753 1.00 86.94 91 ASN A N 1
ATOM 727 C CA . ASN A 1 91 ? -16.350 22.410 10.209 1.00 86.94 91 ASN A CA 1
ATOM 728 C C . ASN A 1 91 ? -16.157 21.058 10.908 1.00 86.94 91 ASN A C 1
ATOM 730 O O . ASN A 1 91 ? -15.448 20.974 11.912 1.00 86.94 91 ASN A O 1
ATOM 734 N N . ASN A 1 92 ? -16.732 19.986 10.360 1.00 85.38 92 ASN A N 1
ATOM 735 C CA . ASN A 1 92 ? -16.564 18.637 10.896 1.00 85.38 92 ASN A CA 1
ATOM 736 C C . ASN A 1 92 ? -15.125 18.155 10.708 1.00 85.38 92 ASN A C 1
ATOM 738 O O . ASN A 1 92 ? -14.526 17.626 11.644 1.00 85.38 92 ASN A O 1
ATOM 742 N N . LEU A 1 93 ? -14.533 18.414 9.541 1.00 84.69 93 LEU A N 1
ATOM 743 C CA . LEU A 1 93 ? -13.132 18.085 9.291 1.00 84.69 93 LEU A CA 1
ATOM 744 C C . LEU A 1 93 ? -12.182 18.874 10.214 1.00 84.69 93 LEU A C 1
ATOM 746 O O . LEU A 1 93 ? -11.269 18.295 10.799 1.00 84.69 93 LEU A O 1
ATOM 750 N N . SER A 1 94 ? -12.447 20.165 10.431 1.00 90.19 94 SER A N 1
ATOM 751 C CA . SER A 1 94 ? -11.710 21.015 11.376 1.00 90.19 94 SER A CA 1
ATOM 752 C C . SER A 1 94 ? -11.775 20.478 12.810 1.00 90.19 94 SER A C 1
ATOM 754 O O . SER A 1 94 ? -10.761 20.411 13.511 1.00 90.19 94 SER A O 1
ATOM 756 N N . ARG A 1 95 ? -12.950 20.006 13.248 1.00 92.94 95 ARG A N 1
ATOM 757 C CA . ARG A 1 95 ? -13.129 19.362 14.561 1.00 92.94 95 ARG A CA 1
ATOM 758 C C . ARG A 1 95 ? -12.324 18.070 14.688 1.00 92.94 95 ARG A C 1
ATOM 760 O O . ARG A 1 95 ? -11.719 17.834 15.731 1.00 92.94 95 ARG A O 1
ATOM 767 N N . ILE A 1 96 ? -12.275 17.259 13.633 1.00 89.50 96 ILE A N 1
ATOM 768 C CA . ILE A 1 96 ? -11.471 16.030 13.616 1.00 89.50 96 ILE A CA 1
ATOM 769 C C . ILE A 1 96 ? -9.983 16.377 13.738 1.00 89.50 96 ILE A C 1
ATOM 771 O O . ILE A 1 96 ? -9.300 15.846 14.611 1.00 89.50 96 ILE A O 1
ATOM 775 N N . VAL A 1 97 ? -9.491 17.309 12.915 1.00 89.31 97 VAL A N 1
ATOM 776 C CA . VAL A 1 97 ? -8.074 17.707 12.889 1.00 89.31 97 VAL A CA 1
ATOM 777 C C . VAL A 1 97 ? -7.639 18.372 14.198 1.00 89.31 97 VAL A C 1
ATOM 779 O O . VAL A 1 97 ? -6.573 18.056 14.732 1.00 89.31 97 VAL A O 1
ATOM 782 N N . SER A 1 98 ? -8.467 19.245 14.772 1.00 92.06 98 SER A N 1
ATOM 783 C CA . SER A 1 98 ? -8.191 19.868 16.075 1.00 92.06 98 SER A CA 1
ATOM 784 C C . SER A 1 98 ? -8.205 18.853 17.227 1.00 92.06 98 SER A C 1
ATOM 786 O O . SER A 1 98 ? -7.362 18.947 18.124 1.00 92.06 98 SER A O 1
ATOM 788 N N . GLY A 1 99 ? -9.080 17.842 17.161 1.00 93.56 99 GLY A N 1
ATOM 789 C CA . GLY A 1 99 ? -9.190 16.752 18.135 1.00 93.56 99 GLY A CA 1
ATOM 790 C C . GLY A 1 99 ? -8.050 15.727 18.106 1.00 93.56 99 GLY A C 1
ATOM 791 O O . GLY A 1 99 ? -7.932 14.918 19.030 1.00 93.56 99 GLY A O 1
ATOM 792 N N . LEU A 1 100 ? -7.176 15.754 17.093 1.00 89.25 100 LEU A N 1
ATOM 793 C CA . LEU A 1 100 ? -6.008 14.874 17.039 1.00 89.25 100 LEU A CA 1
ATOM 794 C C . LEU A 1 100 ? -5.104 15.116 18.256 1.00 89.25 100 LEU A C 1
ATOM 796 O O . LEU A 1 100 ? -4.629 16.231 18.495 1.00 89.25 100 LEU A O 1
ATOM 800 N N . LYS A 1 101 ? -4.833 14.064 19.034 1.00 91.94 101 LYS A N 1
ATOM 801 C CA . LYS A 1 101 ? -3.886 14.138 20.155 1.00 91.94 101 LYS A CA 1
ATOM 802 C C . LYS A 1 101 ? -2.492 14.432 19.609 1.00 91.94 101 LYS A C 1
ATOM 804 O O . LYS A 1 101 ? -2.043 13.752 18.689 1.00 91.94 101 LYS A O 1
ATOM 809 N N . ASN A 1 102 ? -1.801 15.409 20.194 1.00 85.88 102 ASN A N 1
ATOM 810 C CA . ASN A 1 102 ? -0.423 15.714 19.822 1.00 85.88 102 ASN A CA 1
ATOM 811 C C . ASN A 1 102 ? 0.450 14.499 20.160 1.00 85.88 102 ASN A C 1
ATOM 813 O O . ASN A 1 102 ? 0.716 14.218 21.328 1.00 85.88 102 ASN A O 1
ATOM 817 N N . LYS A 1 103 ? 0.860 13.757 19.137 1.00 82.50 103 LYS A N 1
ATOM 818 C CA . LYS A 1 103 ? 1.830 12.670 19.246 1.00 82.50 103 LYS A CA 1
ATOM 819 C C . LYS A 1 103 ? 3.105 13.140 18.565 1.00 82.50 103 LYS A C 1
ATOM 821 O O . LYS A 1 103 ? 3.026 13.786 17.524 1.00 82.50 103 LYS A O 1
ATOM 826 N N . ARG A 1 104 ? 4.269 12.800 19.127 1.00 73.50 104 ARG A N 1
ATOM 827 C CA . ARG A 1 104 ? 5.537 12.938 18.400 1.00 73.50 104 ARG A CA 1
ATOM 828 C C . ARG A 1 104 ? 5.480 11.965 17.219 1.00 73.50 104 ARG A C 1
ATOM 830 O O . ARG A 1 104 ? 5.673 10.767 17.403 1.00 73.50 104 ARG A O 1
ATOM 837 N N . GLY A 1 105 ? 5.072 12.470 16.058 1.00 59.62 105 GLY A N 1
ATOM 838 C CA . GLY A 1 105 ? 5.066 11.720 14.806 1.00 59.62 105 GLY A CA 1
ATOM 839 C C . GLY A 1 105 ? 6.490 11.435 14.332 1.00 59.62 105 GLY A C 1
ATOM 840 O O . GLY A 1 105 ? 7.458 11.956 14.888 1.00 59.62 105 GLY A O 1
ATOM 841 N N . SER A 1 106 ? 6.622 10.612 13.291 1.00 54.22 106 SER A N 1
ATOM 842 C CA . SER A 1 106 ? 7.879 10.509 12.544 1.00 54.22 106 SER A CA 1
ATOM 843 C C . SER A 1 106 ? 8.308 11.889 12.033 1.00 54.22 106 SER A C 1
ATOM 845 O O . SER A 1 106 ? 7.443 12.712 11.740 1.00 54.22 106 SER A O 1
ATOM 847 N N . GLU A 1 107 ? 9.619 12.092 11.882 1.00 59.41 107 GLU A N 1
ATOM 848 C CA . GLU A 1 107 ? 10.366 13.351 11.659 1.00 59.41 107 GLU A CA 1
ATOM 849 C C . GLU A 1 107 ? 9.802 14.375 10.647 1.00 59.41 107 GLU A C 1
ATOM 851 O O . GLU A 1 107 ? 10.271 15.507 10.623 1.00 59.41 107 GLU A O 1
ATOM 856 N N . PHE A 1 108 ? 8.788 14.037 9.847 1.00 55.88 108 PHE A N 1
ATOM 857 C CA . PHE A 1 108 ? 8.309 14.856 8.732 1.00 55.88 108 PHE A CA 1
ATOM 858 C C . PHE A 1 108 ? 6.859 15.356 8.843 1.00 55.88 108 PHE A C 1
ATOM 860 O O . PHE A 1 108 ? 6.505 16.291 8.134 1.00 55.88 108 PHE A O 1
ATOM 867 N N . MET A 1 109 ? 6.016 14.804 9.728 1.00 67.38 109 MET A N 1
ATOM 868 C CA . MET A 1 109 ? 4.639 15.297 9.917 1.00 67.38 109 MET A CA 1
ATOM 869 C C . MET A 1 109 ? 4.180 15.161 11.371 1.00 67.38 109 MET A C 1
ATOM 871 O O . MET A 1 109 ? 3.616 14.148 11.786 1.00 67.38 109 MET A O 1
ATOM 875 N N . ASP A 1 110 ? 4.410 16.215 12.154 1.00 83.12 110 ASP A N 1
ATOM 876 C CA . ASP A 1 110 ? 3.789 16.377 13.470 1.00 83.12 110 ASP A CA 1
ATOM 877 C C . ASP A 1 110 ? 2.313 16.782 13.296 1.00 83.12 110 ASP A C 1
ATOM 879 O O . ASP A 1 110 ? 1.952 17.577 12.426 1.00 83.12 110 ASP A O 1
ATOM 883 N N . VAL A 1 111 ? 1.456 16.287 14.186 1.00 86.44 111 VAL A N 1
ATOM 884 C CA . VAL A 1 111 ? 0.074 16.743 14.375 1.00 86.44 111 VAL A CA 1
ATOM 885 C C . VAL A 1 111 ? -0.001 18.270 14.498 1.00 86.44 111 VAL A C 1
ATOM 887 O O . VAL A 1 111 ? -0.958 18.872 14.015 1.00 86.44 111 VAL A O 1
ATOM 890 N N . LYS A 1 112 ? 1.015 18.918 15.085 1.00 87.38 112 LYS A N 1
ATOM 891 C CA . LYS A 1 112 ? 1.117 20.386 15.116 1.00 87.38 112 LYS A CA 1
ATOM 892 C C . LYS A 1 112 ? 1.149 21.008 13.722 1.00 87.38 112 LYS A C 1
ATOM 894 O O . LYS A 1 112 ? 0.429 21.973 13.487 1.00 87.38 112 LYS A O 1
ATOM 899 N N . PHE A 1 113 ? 1.943 20.445 12.812 1.00 84.94 113 PHE A N 1
ATOM 900 C CA . PHE A 1 113 ? 2.053 20.921 11.434 1.00 84.94 113 PHE A CA 1
ATOM 901 C C . PHE A 1 113 ? 0.737 20.731 10.677 1.00 84.94 113 PHE A C 1
ATOM 903 O O . PHE A 1 113 ? 0.284 21.640 9.986 1.00 84.94 113 PHE A O 1
ATOM 910 N N . ILE A 1 114 ? 0.073 19.585 10.858 1.00 85.19 114 ILE A N 1
ATOM 911 C CA . ILE A 1 114 ? -1.244 19.328 10.255 1.00 85.19 114 ILE A CA 1
ATOM 912 C C . ILE A 1 114 ? -2.260 20.368 10.745 1.00 85.19 114 ILE A C 1
ATOM 914 O O . ILE A 1 114 ? -2.950 20.980 9.937 1.00 85.19 114 ILE A O 1
ATOM 918 N N . LYS A 1 115 ? -2.316 20.632 12.057 1.00 90.75 115 LYS A N 1
ATOM 919 C CA . LYS A 1 115 ? -3.219 21.640 12.635 1.00 90.75 115 LYS A CA 1
ATOM 920 C C . LYS A 1 115 ? -2.930 23.053 12.126 1.00 90.75 115 LYS A C 1
ATOM 922 O O . LYS A 1 115 ? -3.871 23.768 11.800 1.00 90.75 115 LYS A O 1
ATOM 927 N N . SER A 1 116 ? -1.659 23.454 12.042 1.00 88.75 116 SER A N 1
ATOM 928 C CA . SER A 1 116 ? -1.283 24.802 11.593 1.00 88.75 116 SER A CA 1
ATOM 929 C C . SER A 1 116 ? -1.509 25.012 10.098 1.00 88.75 116 SER A C 1
ATOM 931 O O . SER A 1 116 ? -1.870 26.106 9.679 1.00 88.75 116 SER A O 1
ATOM 933 N N . THR A 1 117 ? -1.311 23.972 9.287 1.00 85.31 117 THR A N 1
ATOM 934 C CA . THR A 1 117 ? -1.505 24.052 7.834 1.00 85.31 117 THR A CA 1
ATOM 935 C C . THR A 1 117 ? -2.955 23.855 7.421 1.00 85.31 117 THR A C 1
ATOM 937 O O . THR A 1 117 ? -3.325 24.332 6.352 1.00 85.31 117 THR A O 1
ATOM 940 N N . PHE A 1 118 ? -3.800 23.237 8.257 1.00 86.31 118 PHE A N 1
ATOM 941 C CA . PHE A 1 118 ? -5.202 22.949 7.936 1.00 86.31 118 PHE A CA 1
ATOM 942 C C . PHE A 1 118 ? -5.999 24.181 7.491 1.00 86.31 118 PHE A C 1
ATOM 944 O O . PHE A 1 118 ? -6.792 24.079 6.562 1.00 86.31 118 PHE A O 1
ATOM 951 N N . GLY A 1 119 ? -5.762 25.355 8.084 1.00 82.50 119 GLY A N 1
ATOM 952 C CA . GLY A 1 119 ? -6.424 26.593 7.651 1.00 82.50 119 GLY A CA 1
ATOM 953 C C . GLY A 1 119 ? -6.096 26.987 6.204 1.00 82.50 119 GLY A C 1
ATOM 954 O O . GLY A 1 119 ? -6.944 27.535 5.507 1.00 82.50 119 GLY A O 1
ATOM 955 N N . VAL A 1 120 ? -4.889 26.652 5.737 1.00 80.38 120 VAL A N 1
ATOM 956 C CA . VAL A 1 120 ? -4.394 26.950 4.385 1.00 80.38 120 VAL A CA 1
ATOM 957 C C . VAL A 1 120 ? -4.784 25.842 3.400 1.00 80.38 120 VAL A C 1
ATOM 959 O O . VAL A 1 120 ? -5.305 26.119 2.323 1.00 80.38 120 VAL A O 1
ATOM 962 N N . ILE A 1 121 ? -4.575 24.574 3.771 1.00 76.06 121 ILE A N 1
ATOM 963 C CA . ILE A 1 121 ? -4.782 23.423 2.873 1.00 76.06 121 ILE A CA 1
ATOM 964 C C . ILE A 1 121 ? -6.214 22.882 2.901 1.00 76.06 121 ILE A C 1
ATOM 966 O O . ILE A 1 121 ? -6.685 22.334 1.909 1.00 76.06 121 ILE A O 1
ATOM 970 N N . GLY A 1 122 ? -6.926 23.018 4.019 1.00 69.62 122 GLY A N 1
ATOM 971 C CA . GLY A 1 122 ? -8.245 22.414 4.216 1.00 69.62 122 GLY A CA 1
ATOM 972 C C . GLY A 1 122 ? -9.295 22.999 3.278 1.00 69.62 122 GLY A C 1
ATOM 973 O O . GLY A 1 122 ? -10.084 22.256 2.697 1.00 69.62 122 GLY A O 1
ATOM 974 N N . ASN A 1 123 ? -9.245 24.315 3.063 1.00 66.75 123 ASN A N 1
ATOM 975 C CA . ASN A 1 123 ? -10.179 25.012 2.183 1.00 66.75 123 ASN A CA 1
ATOM 976 C C . ASN A 1 123 ? -9.912 24.759 0.698 1.00 66.75 123 ASN A C 1
ATOM 978 O O . ASN A 1 123 ? -10.854 24.549 -0.059 1.00 66.75 123 ASN A O 1
ATOM 982 N N . HIS A 1 124 ? -8.647 24.769 0.273 1.00 65.19 124 HIS A N 1
ATOM 983 C CA . HIS A 1 124 ? -8.315 24.690 -1.151 1.00 65.19 124 HIS A CA 1
ATOM 984 C C . HIS A 1 124 ? -8.022 23.278 -1.638 1.00 65.19 124 HIS A C 1
ATOM 986 O O . HIS A 1 124 ? -8.455 22.909 -2.725 1.00 65.19 124 HIS A O 1
ATOM 992 N N . LEU A 1 125 ? -7.297 22.488 -0.853 1.00 63.72 125 LEU A N 1
ATOM 993 C CA . LEU A 1 125 ? -6.793 21.195 -1.287 1.00 63.72 125 LEU A CA 1
ATOM 994 C C . LEU A 1 125 ? -7.819 20.104 -1.014 1.00 63.72 125 LEU A C 1
ATOM 996 O O . LEU A 1 125 ? -8.194 19.375 -1.921 1.00 63.72 125 LEU A O 1
ATOM 1000 N N . ILE A 1 126 ? -8.301 20.016 0.227 1.00 64.38 126 ILE A N 1
ATOM 1001 C CA . ILE A 1 126 ? -9.154 18.903 0.648 1.00 64.38 126 ILE A CA 1
ATOM 1002 C C . ILE A 1 126 ? -10.553 19.049 0.055 1.00 64.38 126 ILE A C 1
ATOM 1004 O O . ILE A 1 126 ? -11.059 18.094 -0.524 1.00 64.38 126 ILE A O 1
ATOM 1008 N N . LYS A 1 127 ? -11.146 20.247 0.120 1.00 65.69 127 LYS A N 1
ATOM 1009 C CA . LYS A 1 127 ? -12.459 20.495 -0.484 1.00 65.69 127 LYS A CA 1
ATOM 1010 C C . LYS A 1 127 ? -12.437 20.252 -1.994 1.00 65.69 127 LYS A C 1
ATOM 1012 O O . LYS A 1 127 ? -13.198 19.427 -2.479 1.00 65.69 127 LYS A O 1
ATOM 1017 N N . SER A 1 128 ? -11.515 20.884 -2.723 1.00 65.00 128 SER A N 1
ATOM 1018 C CA . SER A 1 128 ? -11.471 20.741 -4.184 1.00 65.00 128 SER A CA 1
ATOM 1019 C C . SER A 1 128 ? -11.110 19.318 -4.632 1.00 65.00 128 SER A C 1
ATOM 1021 O O . SER A 1 128 ? -11.673 18.823 -5.607 1.00 65.00 128 SER A O 1
ATOM 1023 N N . SER A 1 129 ? -10.222 18.631 -3.899 1.00 64.69 129 SER A N 1
ATOM 1024 C CA . SER A 1 129 ? -9.843 17.246 -4.218 1.00 64.69 129 SER A CA 1
ATOM 1025 C C . SER A 1 129 ? -10.968 16.254 -3.933 1.00 64.69 129 SER A C 1
ATOM 1027 O O . SER A 1 129 ? -11.166 15.333 -4.716 1.00 64.69 129 SER A O 1
ATOM 1029 N N . LEU A 1 130 ? -11.710 16.420 -2.832 1.00 61.84 130 LEU A N 1
ATOM 1030 C CA . LEU A 1 130 ? -12.803 15.511 -2.472 1.00 61.84 130 LEU A CA 1
ATOM 1031 C C . LEU A 1 130 ? -14.086 15.778 -3.271 1.00 61.84 130 LEU A C 1
ATOM 1033 O O . LEU A 1 130 ? -14.817 14.836 -3.554 1.00 61.84 130 LEU A O 1
ATOM 1037 N N . GLU A 1 131 ? -14.365 17.035 -3.621 1.00 63.69 131 GLU A N 1
ATOM 1038 C CA . GLU A 1 131 ? -15.598 17.438 -4.313 1.00 63.69 131 GLU A CA 1
ATOM 1039 C C . GLU A 1 131 ? -15.499 17.251 -5.833 1.00 63.69 131 GLU A C 1
ATOM 1041 O O . GLU A 1 131 ? -16.441 16.771 -6.456 1.00 63.69 131 GLU A O 1
ATOM 1046 N N . TYR A 1 132 ? -14.345 17.570 -6.427 1.00 68.19 132 TYR A N 1
ATOM 1047 C CA . TYR A 1 132 ? -14.161 17.540 -7.884 1.00 68.19 132 TYR A CA 1
ATOM 1048 C C . TYR A 1 132 ? -13.187 16.453 -8.354 1.00 68.19 132 TYR A C 1
ATOM 1050 O O . TYR A 1 132 ? -12.964 16.308 -9.554 1.00 68.19 132 TYR A O 1
ATOM 1058 N N . GLY A 1 133 ? -12.558 15.708 -7.436 1.00 56.28 133 GLY A N 1
ATOM 1059 C CA . GLY A 1 133 ? -11.491 14.763 -7.785 1.00 56.28 133 GLY A CA 1
ATOM 1060 C C . GLY A 1 133 ? -10.212 15.444 -8.294 1.00 56.28 133 GLY A C 1
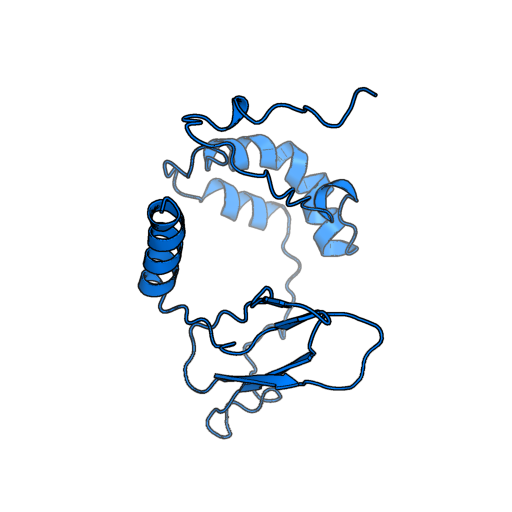ATOM 1061 O O . GLY A 1 133 ? -9.356 14.790 -8.891 1.00 56.28 133 GLY A O 1
ATOM 1062 N N . ILE A 1 134 ? -10.073 16.762 -8.098 1.00 61.34 134 ILE A N 1
ATOM 1063 C CA . ILE A 1 134 ? -8.955 17.551 -8.622 1.00 61.34 134 ILE A CA 1
ATOM 1064 C C . ILE A 1 134 ? -7.846 17.602 -7.577 1.00 61.34 134 ILE A C 1
ATOM 1066 O O . ILE A 1 134 ? -7.850 18.435 -6.673 1.00 61.34 134 ILE A O 1
ATOM 1070 N N . PHE A 1 135 ? -6.870 16.716 -7.733 1.00 59.34 135 PHE A N 1
ATOM 1071 C CA . PHE A 1 135 ? -5.624 16.769 -6.976 1.00 59.34 135 PHE A CA 1
ATOM 1072 C C . PHE A 1 135 ? -4.610 17.662 -7.705 1.00 59.34 135 PHE A C 1
ATOM 1074 O O . PHE A 1 135 ? -4.532 17.589 -8.937 1.00 59.34 135 PHE A O 1
ATOM 1081 N N . PRO A 1 136 ? -3.800 18.466 -6.994 1.00 60.16 136 PRO A N 1
ATOM 1082 C CA . PRO A 1 136 ? -2.665 19.148 -7.604 1.00 60.16 136 PRO A CA 1
ATOM 1083 C C . PRO A 1 136 ? -1.740 18.135 -8.275 1.00 60.16 136 PRO A C 1
ATOM 1085 O O . PRO A 1 136 ? -1.438 17.095 -7.686 1.00 60.16 136 PRO A O 1
ATOM 1088 N N . ASP A 1 137 ? -1.253 18.437 -9.476 1.00 57.03 137 ASP A N 1
ATOM 1089 C CA . ASP A 1 137 ? -0.407 17.502 -10.229 1.00 57.03 137 ASP A CA 1
ATOM 1090 C C . ASP A 1 137 ? 0.874 17.139 -9.465 1.00 57.03 137 ASP A C 1
ATOM 1092 O O . ASP A 1 137 ? 1.320 15.997 -9.508 1.00 57.03 137 ASP A O 1
ATOM 1096 N N . GLN A 1 138 ? 1.382 18.063 -8.644 1.00 54.53 138 GLN A N 1
ATOM 1097 C CA . GLN A 1 138 ? 2.531 17.836 -7.760 1.00 54.53 138 GLN A CA 1
ATOM 1098 C C . GLN A 1 138 ? 2.253 16.828 -6.629 1.00 54.53 138 GLN A C 1
ATOM 1100 O O . GLN A 1 138 ? 3.195 16.277 -6.068 1.00 54.53 138 GLN A O 1
ATOM 1105 N N . LEU A 1 139 ? 0.984 16.586 -6.277 1.00 48.75 139 LEU A N 1
ATOM 1106 C CA . LEU A 1 139 ? 0.572 15.586 -5.282 1.00 48.75 139 LEU A CA 1
ATOM 1107 C C . LEU A 1 139 ? 0.148 14.252 -5.911 1.00 48.75 139 LEU A C 1
ATOM 1109 O O . LEU A 1 139 ? 0.079 13.250 -5.202 1.00 48.75 139 LEU A O 1
ATOM 1113 N N . LYS A 1 140 ? -0.109 14.215 -7.226 1.00 48.50 140 LYS A N 1
ATOM 1114 C CA . LYS A 1 140 ? -0.392 12.972 -7.967 1.00 48.50 140 LYS A CA 1
ATOM 1115 C C . LYS A 1 140 ? 0.861 12.123 -8.180 1.00 48.50 140 LYS A C 1
ATOM 1117 O O . LYS A 1 140 ? 0.760 10.921 -8.404 1.00 48.50 140 LYS A O 1
ATOM 1122 N N . THR A 1 141 ? 2.037 12.739 -8.111 1.00 41.22 141 THR A N 1
ATOM 1123 C CA . THR A 1 141 ? 3.319 12.085 -8.368 1.00 41.22 141 THR A CA 1
ATOM 1124 C C . THR A 1 141 ? 4.177 12.062 -7.111 1.00 41.22 141 THR A C 1
ATOM 1126 O O . THR A 1 141 ? 4.801 13.063 -6.763 1.00 41.22 141 THR A O 1
ATOM 1129 N N . SER A 1 142 ? 4.280 10.907 -6.450 1.00 41.47 142 SER A N 1
ATOM 1130 C CA . SER A 1 142 ? 5.438 10.633 -5.600 1.00 41.47 142 SER A CA 1
ATOM 1131 C C . SER A 1 142 ? 6.546 10.068 -6.490 1.00 41.47 142 SER A C 1
ATOM 1133 O O . SER A 1 142 ? 6.457 8.958 -7.012 1.00 41.47 142 SER A O 1
ATOM 1135 N N . ILE A 1 143 ? 7.596 10.857 -6.728 1.00 42.91 143 ILE A N 1
ATOM 1136 C CA . ILE A 1 143 ? 8.774 10.346 -7.430 1.00 42.91 143 ILE A CA 1
ATOM 1137 C C . ILE A 1 143 ? 9.598 9.566 -6.410 1.00 42.91 143 ILE A C 1
ATOM 1139 O O . ILE A 1 143 ? 10.359 10.131 -5.624 1.00 42.91 143 ILE A O 1
ATOM 1143 N N . VAL A 1 144 ? 9.438 8.247 -6.414 1.00 45.16 144 VAL A N 1
ATOM 1144 C CA . VAL A 1 144 ? 10.365 7.348 -5.730 1.00 45.16 144 VAL A CA 1
ATOM 1145 C C . VAL A 1 144 ? 11.597 7.219 -6.621 1.00 45.16 144 VAL A C 1
ATOM 1147 O O . VAL A 1 144 ? 11.611 6.418 -7.552 1.00 45.16 144 VAL A O 1
ATOM 1150 N N . VAL A 1 145 ? 12.625 8.035 -6.371 1.00 51.31 145 VAL A N 1
ATOM 1151 C CA . VAL A 1 145 ? 13.919 7.891 -7.052 1.00 51.31 145 VAL A CA 1
ATOM 1152 C C . VAL A 1 145 ? 14.736 6.832 -6.309 1.00 51.31 145 VAL A C 1
ATOM 1154 O O . VAL A 1 145 ? 15.132 7.071 -5.164 1.00 51.31 145 VAL A O 1
ATOM 1157 N N . PRO A 1 146 ? 15.005 5.658 -6.905 1.00 47.59 146 PRO A N 1
ATOM 1158 C CA . PRO A 1 146 ? 15.947 4.719 -6.324 1.00 47.59 146 PRO A CA 1
ATOM 1159 C C . PRO A 1 146 ? 17.346 5.341 -6.359 1.00 47.59 146 PRO A C 1
ATOM 1161 O O . PRO A 1 146 ? 17.896 5.617 -7.421 1.00 47.59 146 PRO A O 1
ATOM 1164 N N . ILE A 1 147 ? 17.925 5.567 -5.184 1.00 65.62 147 ILE A N 1
ATOM 1165 C CA . ILE A 1 147 ? 19.298 6.047 -5.051 1.00 65.62 147 ILE A CA 1
ATOM 1166 C C . ILE A 1 147 ? 20.214 4.828 -4.942 1.00 65.62 147 ILE A C 1
ATOM 1168 O O . ILE A 1 147 ? 20.089 4.026 -4.011 1.00 65.62 147 ILE A O 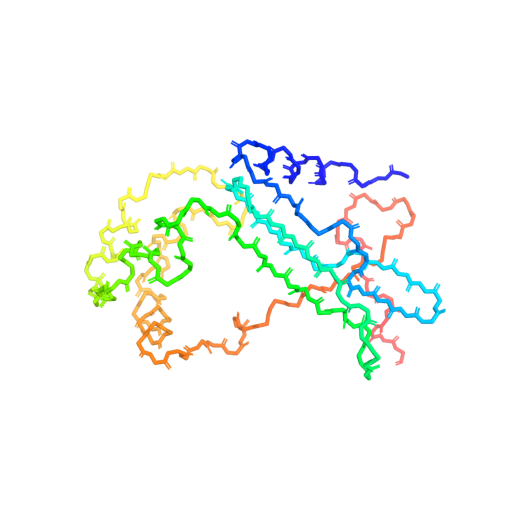1
ATOM 1172 N N . GLN A 1 148 ? 21.132 4.674 -5.897 1.00 60.50 148 GLN A N 1
ATOM 1173 C CA . GLN A 1 148 ? 22.117 3.597 -5.868 1.00 60.50 148 GLN A CA 1
ATOM 1174 C C . GLN A 1 148 ? 23.061 3.794 -4.673 1.00 60.50 148 GLN A C 1
ATOM 1176 O O . GLN A 1 148 ? 23.690 4.841 -4.525 1.00 60.50 148 GLN A O 1
ATOM 1181 N N . LYS A 1 149 ? 23.154 2.783 -3.800 1.00 59.56 149 LYS A N 1
ATOM 1182 C CA . LYS A 1 149 ? 24.069 2.820 -2.653 1.00 59.56 149 LYS A CA 1
ATOM 1183 C C . LYS A 1 149 ? 25.516 2.756 -3.140 1.00 59.56 149 LYS A C 1
ATOM 1185 O O . LYS A 1 149 ? 25.903 1.780 -3.778 1.00 59.56 149 LYS A O 1
ATOM 1190 N N . VAL A 1 150 ? 26.315 3.752 -2.772 1.00 77.94 150 VAL A N 1
ATOM 1191 C CA . VAL A 1 150 ? 27.777 3.710 -2.898 1.00 77.94 150 VAL A CA 1
ATOM 1192 C C . VAL A 1 150 ? 28.339 2.900 -1.726 1.00 77.94 150 VAL A C 1
ATOM 1194 O O . VAL A 1 150 ? 27.820 2.959 -0.609 1.00 77.94 150 VAL A O 1
ATOM 1197 N N . ALA A 1 151 ? 29.377 2.098 -1.963 1.00 73.94 151 ALA A N 1
ATOM 1198 C CA . ALA A 1 151 ? 30.041 1.374 -0.884 1.00 73.94 151 ALA A CA 1
ATOM 1199 C C . ALA A 1 151 ? 30.584 2.363 0.169 1.00 73.94 151 ALA A C 1
ATOM 1201 O O . ALA A 1 151 ? 31.155 3.390 -0.182 1.00 73.94 151 ALA A O 1
ATOM 1202 N N . ASN A 1 152 ? 30.418 2.036 1.454 1.00 77.19 152 ASN A N 1
ATOM 1203 C CA . ASN A 1 152 ? 30.908 2.807 2.609 1.00 77.19 152 ASN A CA 1
ATOM 1204 C C . ASN A 1 152 ? 30.265 4.188 2.867 1.00 77.19 152 ASN A C 1
ATOM 1206 O O . ASN A 1 152 ? 30.753 4.911 3.732 1.00 77.19 152 ASN A O 1
ATOM 1210 N N . SER A 1 153 ? 29.153 4.547 2.215 1.00 74.31 153 SER A N 1
ATOM 1211 C CA . SER A 1 153 ? 28.400 5.764 2.570 1.00 74.31 153 SER A CA 1
ATOM 1212 C C . SER A 1 153 ? 27.620 5.585 3.879 1.00 74.31 153 SER A C 1
ATOM 1214 O O . SER A 1 153 ? 26.910 4.587 4.057 1.00 74.31 153 SER A O 1
ATOM 1216 N N . LYS A 1 154 ? 27.701 6.566 4.777 1.00 70.69 154 LYS A N 1
ATOM 1217 C CA . LYS A 1 154 ? 27.039 6.584 6.088 1.00 70.69 154 LYS A CA 1
ATOM 1218 C C . LYS A 1 154 ? 25.758 7.424 6.092 1.00 70.69 154 LYS A C 1
ATOM 1220 O O . LYS A 1 154 ? 24.859 7.129 6.881 1.00 70.69 154 LYS A O 1
ATOM 1225 N N . TYR A 1 155 ? 25.638 8.421 5.212 1.00 67.50 155 TYR A N 1
ATOM 1226 C CA . TYR A 1 155 ? 24.524 9.375 5.223 1.00 67.50 155 TYR A CA 1
ATOM 1227 C C . TYR A 1 155 ? 23.862 9.561 3.852 1.00 67.50 155 TYR A C 1
ATOM 1229 O O . TYR A 1 155 ? 24.485 9.409 2.808 1.00 67.50 155 TYR A O 1
ATOM 1237 N N . SER A 1 156 ? 22.574 9.922 3.841 1.00 54.25 156 SER A N 1
ATOM 1238 C CA . SER A 1 156 ? 21.779 10.028 2.608 1.00 54.25 156 SER A CA 1
ATOM 1239 C C . SER A 1 156 ? 22.131 11.211 1.705 1.00 54.25 156 SER A C 1
ATOM 1241 O O . SER A 1 156 ? 21.881 11.178 0.505 1.00 54.25 156 SER A O 1
ATOM 1243 N N . TRP A 1 157 ? 22.746 12.255 2.248 1.00 61.41 157 TRP A N 1
ATOM 1244 C CA . TRP A 1 157 ? 23.222 13.391 1.456 1.00 61.41 157 TRP A CA 1
ATOM 1245 C C . TRP A 1 157 ? 24.573 13.131 0.777 1.00 61.41 157 TRP A C 1
ATOM 1247 O O . TRP A 1 157 ? 24.990 13.940 -0.049 1.00 61.41 157 TRP A O 1
ATOM 1257 N N . GLU A 1 158 ? 25.248 12.021 1.093 1.00 66.31 158 GLU A N 1
ATOM 1258 C CA . GLU A 1 158 ? 26.484 11.590 0.419 1.00 66.31 158 GLU A CA 1
ATOM 1259 C C . GLU A 1 158 ? 26.201 11.019 -0.980 1.00 66.31 158 GLU A C 1
ATOM 1261 O O . GLU A 1 158 ? 27.114 10.854 -1.781 1.00 66.31 158 GLU A O 1
ATOM 1266 N N . TYR A 1 159 ? 24.930 10.778 -1.317 1.00 64.25 159 TYR A N 1
ATOM 1267 C CA . TYR A 1 159 ? 24.500 10.246 -2.610 1.00 64.25 159 TYR A CA 1
ATOM 1268 C C . TYR A 1 159 ? 24.356 11.307 -3.728 1.00 64.25 159 TYR A C 1
ATOM 1270 O O . TYR A 1 159 ? 23.587 11.118 -4.672 1.00 64.25 159 TYR A O 1
ATOM 1278 N N . LYS A 1 160 ? 25.048 12.454 -3.652 1.00 54.62 160 LYS A N 1
ATOM 1279 C CA . LYS A 1 160 ? 24.877 13.543 -4.634 1.00 54.62 160 LYS A CA 1
ATOM 1280 C C . LYS A 1 160 ? 25.507 13.231 -6.005 1.00 54.62 160 LYS A C 1
ATOM 1282 O O . LYS A 1 160 ? 26.713 13.305 -6.183 1.00 54.62 160 LYS A O 1
ATOM 1287 N N . ALA A 1 161 ? 24.626 12.985 -6.977 1.00 47.72 161 ALA A N 1
ATOM 1288 C CA . ALA A 1 161 ? 24.608 13.569 -8.326 1.00 47.72 161 ALA A CA 1
ATOM 1289 C C . ALA A 1 161 ? 25.888 13.521 -9.192 1.00 47.72 161 ALA A C 1
ATOM 1291 O O . ALA A 1 161 ? 26.260 14.525 -9.791 1.00 47.72 161 ALA A O 1
ATOM 1292 N N . HIS A 1 162 ? 26.487 12.346 -9.391 1.00 43.75 162 HIS A N 1
ATOM 1293 C CA . HIS A 1 162 ? 27.470 12.157 -10.474 1.00 43.75 162 HIS A CA 1
ATOM 1294 C C . HIS A 1 162 ? 26.848 11.984 -11.883 1.00 43.75 162 HIS A C 1
ATOM 1296 O O . HIS A 1 162 ? 27.554 11.611 -12.811 1.00 43.75 162 HIS A O 1
ATOM 1302 N N . GLN A 1 163 ? 25.548 12.251 -12.074 1.00 45.97 163 GLN A N 1
ATOM 1303 C CA . GLN A 1 163 ? 24.847 11.990 -13.347 1.00 45.97 163 GLN A CA 1
ATOM 1304 C C . GLN A 1 163 ? 24.104 13.185 -13.975 1.00 45.97 163 GLN A C 1
ATOM 1306 O O . GLN A 1 163 ? 23.378 12.981 -14.940 1.00 45.97 163 GLN A O 1
ATOM 1311 N N . TYR A 1 164 ? 24.286 14.423 -13.497 1.00 41.78 164 TYR A N 1
ATOM 1312 C CA . TYR A 1 164 ? 23.580 15.586 -14.077 1.00 41.78 164 TYR A CA 1
ATOM 1313 C C . TYR A 1 164 ? 24.465 16.720 -14.615 1.00 41.78 164 TYR A C 1
ATOM 1315 O O . TYR A 1 164 ? 23.937 17.769 -14.964 1.00 41.78 164 TYR A O 1
ATOM 1323 N N . PHE A 1 165 ? 25.776 16.512 -14.758 1.00 41.34 165 PHE A N 1
ATOM 1324 C CA . PHE A 1 165 ? 26.633 17.412 -15.539 1.00 41.34 165 PHE A CA 1
ATOM 1325 C C . PHE A 1 165 ? 27.658 16.602 -16.341 1.00 41.34 165 PHE A C 1
ATOM 1327 O O . PHE A 1 165 ? 28.758 16.328 -15.864 1.00 41.34 165 PHE A O 1
ATOM 1334 N N . ALA A 1 166 ? 27.250 16.204 -17.543 1.00 37.12 166 ALA A N 1
ATOM 1335 C CA . ALA A 1 166 ? 28.098 15.961 -18.704 1.00 37.12 166 ALA A CA 1
ATOM 1336 C C . ALA A 1 166 ? 27.353 16.520 -19.920 1.00 37.12 166 ALA A C 1
ATOM 1338 O O . ALA A 1 166 ? 26.116 16.319 -19.967 1.00 37.12 166 ALA A O 1
#